Protein AF-A0A6P6GJG2-F1 (afdb_monomer_lite)

Organism: Ziziphus jujuba (NCBI:txid326968)

Structure (mmCIF, N/CA/C/O backbone):
data_AF-A0A6P6GJG2-F1
#
_entry.id   AF-A0A6P6GJG2-F1
#
loop_
_atom_site.group_PDB
_atom_site.id
_atom_site.type_symbol
_atom_site.label_atom_id
_atom_site.label_alt_id
_atom_site.label_comp_id
_atom_site.label_asym_id
_atom_site.label_entity_id
_atom_site.label_seq_id
_atom_site.pdbx_PDB_ins_code
_atom_site.Cartn_x
_atom_site.Cartn_y
_atom_site.Cartn_z
_atom_site.occupancy
_atom_site.B_iso_or_equiv
_atom_site.auth_seq_id
_atom_site.auth_comp_id
_atom_site.auth_asym_id
_atom_site.auth_atom_id
_atom_site.pdbx_PDB_model_num
ATOM 1 N N . MET A 1 1 ? 11.604 17.630 24.156 1.00 31.30 1 MET A N 1
ATOM 2 C CA . MET A 1 1 ? 12.221 17.091 22.921 1.00 31.30 1 MET A CA 1
ATOM 3 C C . MET A 1 1 ? 11.210 16.180 22.239 1.00 31.30 1 MET A C 1
ATOM 5 O O . MET A 1 1 ? 10.894 15.134 22.790 1.00 31.30 1 MET A O 1
ATOM 9 N N . SER A 1 2 ? 10.637 16.596 21.106 1.00 31.67 2 SER A N 1
ATOM 10 C CA . SER A 1 2 ? 9.700 15.754 20.348 1.00 31.67 2 SER A CA 1
ATOM 11 C C . SER A 1 2 ? 10.474 14.582 19.739 1.00 31.67 2 SER A C 1
ATOM 13 O O . SER A 1 2 ? 11.421 14.804 18.981 1.00 31.67 2 SER A O 1
ATOM 15 N N . LYS A 1 3 ? 10.135 13.341 20.114 1.00 38.50 3 LYS A N 1
ATOM 16 C CA . LYS A 1 3 ? 10.676 12.142 19.461 1.00 38.50 3 LYS A CA 1
ATOM 17 C C . LYS A 1 3 ? 10.275 12.224 17.989 1.00 38.50 3 LYS A C 1
ATOM 19 O O . LYS A 1 3 ? 9.100 12.052 17.680 1.00 38.50 3 LYS A O 1
ATOM 24 N N . LYS A 1 4 ? 11.234 12.468 17.088 1.00 41.75 4 LYS A N 1
ATOM 25 C CA . LYS A 1 4 ? 11.041 12.168 15.664 1.00 41.75 4 LYS A CA 1
ATOM 26 C C . LYS A 1 4 ? 10.575 10.715 15.593 1.00 41.75 4 LYS A C 1
ATOM 28 O O . LYS A 1 4 ? 11.305 9.819 16.008 1.00 41.75 4 LYS A O 1
ATOM 33 N N . SER A 1 5 ? 9.344 10.496 15.149 1.00 50.88 5 SER A N 1
ATOM 34 C CA . SER A 1 5 ? 8.828 9.161 14.882 1.00 50.88 5 SER A CA 1
ATOM 35 C C . SER A 1 5 ? 9.603 8.606 13.691 1.00 50.88 5 SER A C 1
ATOM 37 O O . SER A 1 5 ? 9.292 8.916 12.545 1.00 50.88 5 SER A O 1
ATOM 39 N N . THR A 1 6 ? 10.672 7.861 13.959 1.00 61.91 6 THR A N 1
ATOM 40 C CA . THR A 1 6 ? 11.388 7.116 12.924 1.00 61.91 6 THR A CA 1
ATOM 41 C C . THR A 1 6 ? 10.446 6.025 12.427 1.00 61.91 6 THR A C 1
ATOM 43 O O . THR A 1 6 ? 10.107 5.125 13.190 1.00 61.91 6 THR A O 1
ATOM 46 N N . ILE A 1 7 ? 9.974 6.140 11.184 1.00 69.62 7 ILE A N 1
ATOM 47 C CA . ILE A 1 7 ? 9.172 5.095 10.539 1.00 69.62 7 ILE A CA 1
ATOM 48 C C . ILE A 1 7 ? 10.094 3.899 10.309 1.00 69.62 7 ILE A C 1
ATOM 50 O O . ILE A 1 7 ? 11.120 4.032 9.640 1.00 69.62 7 ILE A O 1
ATOM 54 N N . THR A 1 8 ? 9.744 2.740 10.858 1.00 80.50 8 THR A N 1
ATOM 55 C CA . THR A 1 8 ? 10.440 1.490 10.544 1.00 80.50 8 THR A CA 1
ATOM 56 C C . THR A 1 8 ? 9.896 0.977 9.220 1.00 80.50 8 THR A C 1
ATOM 58 O O . THR A 1 8 ? 8.696 0.752 9.104 1.00 80.50 8 THR A O 1
ATOM 61 N N . LEU A 1 9 ? 10.737 0.810 8.202 1.00 84.25 9 LEU A N 1
ATOM 62 C CA . LEU A 1 9 ? 10.279 0.274 6.923 1.00 84.25 9 LEU A CA 1
ATOM 63 C C . LEU A 1 9 ? 10.111 -1.246 7.036 1.00 84.25 9 LEU A C 1
ATOM 65 O O . LEU A 1 9 ? 11.104 -1.963 7.041 1.00 84.25 9 LEU A O 1
ATOM 69 N N . LEU A 1 10 ? 8.866 -1.709 7.156 1.00 89.50 10 LEU A N 1
ATOM 70 C CA . LEU A 1 10 ? 8.518 -3.131 7.127 1.00 89.50 10 LEU A CA 1
ATOM 71 C C . LEU A 1 10 ? 8.202 -3.561 5.694 1.00 89.50 10 LEU A C 1
ATOM 73 O O . LEU A 1 10 ? 7.525 -2.820 4.975 1.00 89.50 10 LEU A O 1
ATOM 77 N N . ASP A 1 11 ? 8.620 -4.758 5.306 1.00 89.06 11 ASP A N 1
ATOM 78 C CA . ASP A 1 11 ? 8.327 -5.319 3.986 1.00 89.06 11 ASP A CA 1
ATOM 79 C C . ASP A 1 11 ? 7.126 -6.277 4.013 1.00 89.06 11 ASP A C 1
ATOM 81 O O . ASP A 1 11 ? 6.654 -6.696 5.077 1.00 89.06 11 ASP A O 1
ATOM 85 N N . GLY A 1 12 ? 6.597 -6.589 2.827 1.00 87.50 12 GLY A N 1
ATOM 86 C CA . GLY A 1 12 ? 5.768 -7.754 2.522 1.00 87.50 12 GLY A CA 1
ATOM 87 C C . GLY A 1 12 ? 4.995 -8.352 3.703 1.00 87.50 12 GLY A C 1
ATOM 88 O O . GLY A 1 12 ? 3.905 -7.895 4.063 1.00 87.50 12 GLY A O 1
ATOM 89 N N . GLN A 1 13 ? 5.523 -9.431 4.292 1.00 91.62 13 GLN A N 1
ATOM 90 C CA . GLN A 1 13 ? 4.826 -10.172 5.348 1.00 91.62 13 GLN A CA 1
ATOM 91 C C . GLN A 1 13 ? 4.788 -9.420 6.685 1.00 91.62 13 GLN A C 1
ATOM 93 O O . GLN A 1 13 ? 3.782 -9.496 7.399 1.00 91.62 13 GLN A O 1
ATOM 98 N N . GLU A 1 14 ? 5.845 -8.695 7.038 1.00 93.88 14 GLU A N 1
ATOM 99 C CA . GLU A 1 14 ? 5.908 -7.919 8.278 1.00 93.88 14 GLU A CA 1
ATOM 100 C C . GLU A 1 14 ? 4.890 -6.782 8.268 1.00 93.88 14 GLU A C 1
ATOM 102 O O . GLU A 1 14 ? 4.147 -6.592 9.235 1.00 93.88 14 GLU A O 1
ATOM 107 N N . LEU A 1 15 ? 4.755 -6.098 7.134 1.00 94.38 15 LEU A N 1
ATOM 108 C CA . LEU A 1 15 ? 3.773 -5.041 6.960 1.00 94.38 15 LEU A CA 1
ATOM 109 C C . LEU A 1 15 ? 2.334 -5.579 7.009 1.00 94.38 15 LEU A C 1
ATOM 111 O O . LEU A 1 15 ? 1.453 -4.951 7.601 1.00 94.38 15 LEU A O 1
ATOM 115 N N . ARG A 1 16 ? 2.080 -6.784 6.477 1.00 96.00 16 ARG A N 1
ATOM 116 C CA . ARG A 1 16 ? 0.777 -7.469 6.624 1.00 96.00 16 ARG A CA 1
ATOM 117 C C . ARG A 1 16 ? 0.470 -7.808 8.079 1.00 96.00 16 ARG A C 1
ATOM 119 O O . ARG A 1 16 ? -0.678 -7.664 8.513 1.00 96.00 16 ARG A O 1
ATOM 126 N N . ARG A 1 17 ? 1.476 -8.248 8.844 1.00 95.62 17 ARG A N 1
ATOM 127 C CA . ARG A 1 17 ? 1.339 -8.478 10.291 1.00 95.62 17 ARG A CA 1
ATOM 128 C C . ARG A 1 17 ? 1.032 -7.171 11.014 1.00 95.62 17 ARG A C 1
ATOM 130 O O . ARG A 1 17 ? 0.099 -7.155 11.812 1.00 95.62 17 ARG A O 1
ATOM 137 N N . LEU A 1 18 ? 1.720 -6.076 10.683 1.00 94.69 18 LEU A N 1
ATOM 138 C CA . LEU A 1 18 ? 1.421 -4.757 11.243 1.00 94.69 18 LEU A CA 1
ATOM 139 C C . LEU A 1 18 ? -0.017 -4.324 10.931 1.00 94.69 18 LEU A C 1
ATOM 141 O O . LEU A 1 18 ? -0.739 -3.928 11.841 1.00 94.69 18 LEU A O 1
ATOM 145 N N . ALA A 1 19 ? -0.474 -4.453 9.683 1.00 94.69 19 ALA A N 1
ATOM 146 C CA . ALA A 1 19 ? -1.847 -4.113 9.302 1.00 94.69 19 ALA A CA 1
ATOM 147 C C . ALA A 1 19 ? -2.886 -4.893 10.132 1.00 94.69 19 ALA A C 1
ATOM 149 O O . ALA A 1 19 ? -3.891 -4.331 10.573 1.00 94.69 19 ALA A O 1
ATOM 150 N N . LYS A 1 20 ? -2.619 -6.180 10.392 1.00 95.38 20 LYS A N 1
ATOM 151 C CA . LYS A 1 20 ? -3.453 -7.032 11.252 1.00 95.38 20 LYS A CA 1
ATOM 152 C C . LYS A 1 20 ? -3.425 -6.577 12.715 1.00 95.38 20 LYS A C 1
ATOM 154 O O . LYS A 1 20 ? -4.481 -6.493 13.335 1.00 95.38 20 LYS A O 1
ATOM 159 N N . LEU A 1 21 ? -2.246 -6.257 13.253 1.00 94.50 21 LEU A N 1
ATOM 160 C CA . LEU A 1 21 ? -2.091 -5.753 14.622 1.00 94.50 21 LEU A CA 1
ATOM 161 C C . LEU A 1 21 ? -2.830 -4.428 14.823 1.00 94.50 21 LEU A C 1
ATOM 163 O O . LEU A 1 21 ? -3.578 -4.295 15.785 1.00 94.50 21 LEU A O 1
ATOM 167 N N . VAL A 1 22 ? -2.689 -3.482 13.890 1.00 92.44 22 VAL A N 1
ATOM 168 C CA . VAL A 1 22 ? -3.414 -2.203 13.925 1.00 92.44 22 VAL A CA 1
ATOM 169 C C . VAL A 1 22 ? -4.924 -2.440 13.917 1.00 92.44 22 VAL A C 1
ATOM 171 O O . VAL A 1 22 ? -5.637 -1.840 14.714 1.00 92.44 22 VAL A O 1
ATOM 174 N N . HIS A 1 23 ? -5.425 -3.348 13.074 1.00 93.19 23 HIS A N 1
ATOM 175 C CA . HIS A 1 23 ? -6.847 -3.696 13.070 1.00 93.19 23 HIS A CA 1
ATOM 176 C C . HIS A 1 23 ? -7.320 -4.251 14.418 1.00 93.19 23 HIS A C 1
ATOM 178 O O . HIS A 1 23 ? -8.346 -3.809 14.931 1.00 93.19 23 HIS A O 1
ATOM 184 N N . TYR A 1 24 ? -6.576 -5.190 15.003 1.00 93.06 24 TYR A N 1
ATOM 185 C CA . TYR A 1 24 ? -6.911 -5.757 16.309 1.00 93.06 24 TYR A CA 1
ATOM 186 C C . TYR A 1 24 ? -6.864 -4.717 17.422 1.00 93.06 24 TYR A C 1
ATOM 188 O O . TYR A 1 24 ? -7.755 -4.709 18.265 1.00 93.06 24 TYR A O 1
ATOM 196 N N . GLN A 1 25 ? -5.908 -3.790 17.379 1.00 90.75 25 GLN A N 1
ATOM 197 C CA . GLN A 1 25 ? -5.863 -2.685 18.326 1.00 90.75 25 GLN A CA 1
ATOM 198 C C . GLN A 1 25 ? -7.117 -1.806 18.232 1.00 90.75 25 GLN A C 1
ATOM 200 O O . GLN A 1 25 ? -7.668 -1.436 19.260 1.00 90.75 25 GLN A O 1
ATOM 205 N N . GLU A 1 26 ? -7.611 -1.498 17.029 1.00 89.12 26 GLU A N 1
ATOM 206 C CA . GLU A 1 26 ? -8.869 -0.750 16.871 1.00 89.12 26 GLU A CA 1
ATOM 207 C C . GLU A 1 26 ? -10.085 -1.538 17.375 1.00 89.12 26 GLU A C 1
ATOM 209 O O . GLU A 1 26 ? -10.972 -0.972 18.010 1.00 89.12 26 GLU A O 1
ATOM 214 N N . VAL A 1 27 ? -10.133 -2.850 17.118 1.00 90.81 27 VAL A N 1
ATOM 215 C CA . VAL A 1 27 ? -11.206 -3.714 17.635 1.00 90.81 27 VAL A CA 1
ATOM 216 C C . VAL A 1 27 ? -11.194 -3.734 19.161 1.00 90.81 27 VAL A C 1
ATOM 218 O O . VAL A 1 27 ? -12.255 -3.663 19.767 1.00 90.81 27 VAL A O 1
ATOM 221 N N . GLU A 1 28 ? -10.023 -3.776 19.792 1.00 90.62 28 GLU A N 1
ATOM 222 C CA . GLU A 1 28 ? -9.903 -3.720 21.250 1.00 90.62 28 GLU A CA 1
ATOM 223 C C . GLU A 1 28 ? -10.225 -2.328 21.810 1.00 90.62 28 GLU A C 1
ATOM 225 O O . GLU A 1 28 ? -10.920 -2.215 22.823 1.00 90.62 28 GLU A O 1
ATOM 230 N N . ASN A 1 29 ? -9.812 -1.260 21.117 1.00 87.44 29 ASN A N 1
ATOM 231 C CA . ASN A 1 29 ? -10.085 0.124 21.511 1.00 87.44 29 ASN A CA 1
ATOM 232 C C . ASN A 1 29 ? -11.582 0.425 21.615 1.00 87.44 29 ASN A C 1
ATOM 234 O O . ASN A 1 29 ? -11.962 1.303 22.386 1.00 87.44 29 ASN A O 1
ATOM 238 N N . ILE A 1 30 ? -12.437 -0.325 20.913 1.00 89.38 30 ILE A N 1
ATOM 239 C CA . ILE A 1 30 ? -13.891 -0.159 20.983 1.00 89.38 30 ILE A CA 1
ATOM 240 C C . ILE A 1 30 ? -14.439 -0.242 22.410 1.00 89.38 30 ILE A C 1
ATOM 242 O O . ILE A 1 30 ? -15.445 0.392 22.706 1.00 89.38 30 ILE A O 1
ATOM 246 N N . LYS A 1 31 ? -13.780 -1.004 23.295 1.00 87.88 31 LYS A N 1
ATOM 247 C CA . LYS A 1 31 ? -14.182 -1.181 24.699 1.00 87.88 31 LYS A CA 1
ATOM 248 C C . LYS A 1 31 ? -14.013 0.102 25.515 1.00 87.88 31 LYS A C 1
ATOM 250 O O . LYS A 1 31 ? -14.660 0.261 26.541 1.00 87.88 31 LYS A O 1
ATOM 255 N N . ASN A 1 32 ? -13.155 1.006 25.045 1.00 88.62 32 ASN A N 1
ATOM 256 C CA . ASN A 1 32 ? -12.792 2.251 25.717 1.00 88.62 32 ASN A CA 1
ATOM 257 C C . ASN A 1 32 ? -13.415 3.487 25.045 1.00 88.62 32 ASN A C 1
ATOM 259 O O . ASN A 1 32 ? -13.158 4.611 25.473 1.00 88.62 32 ASN A O 1
ATOM 263 N N . LEU A 1 33 ? -14.203 3.303 23.981 1.00 88.00 33 LEU A N 1
ATOM 264 C CA . LEU A 1 33 ? -14.845 4.380 23.231 1.00 88.00 33 LEU A CA 1
ATOM 265 C C . LEU A 1 33 ? -16.335 4.453 23.574 1.00 88.00 33 LEU A C 1
ATOM 267 O O . LEU A 1 33 ? -17.014 3.435 23.675 1.00 88.00 33 LEU A O 1
ATOM 271 N N . GLN A 1 34 ? -16.846 5.674 23.713 1.00 91.75 34 GLN A N 1
ATOM 272 C CA . GLN A 1 34 ? -18.274 5.932 23.879 1.00 91.75 34 GLN A CA 1
ATOM 273 C C . GLN A 1 34 ? -18.907 6.172 22.509 1.00 91.75 34 GLN A C 1
ATOM 275 O O . GLN A 1 34 ? -18.445 7.023 21.744 1.00 91.75 34 GLN A O 1
ATOM 280 N N . PHE A 1 35 ? -19.975 5.438 22.207 1.00 91.75 35 PHE A N 1
ATOM 281 C CA . PHE A 1 35 ? -20.740 5.579 20.970 1.00 91.75 35 PHE A CA 1
ATOM 282 C C . PHE A 1 35 ? -22.136 6.103 21.289 1.00 91.75 35 PHE A C 1
ATOM 284 O O . PHE A 1 35 ? -22.721 5.745 22.308 1.00 91.75 35 PHE A O 1
ATOM 291 N N . LYS A 1 36 ? -22.681 6.949 20.409 1.00 94.12 36 LYS A N 1
ATOM 292 C CA . LYS A 1 36 ? -24.044 7.484 20.568 1.00 94.12 36 LYS A CA 1
ATOM 293 C C . LYS A 1 36 ? -25.113 6.421 20.301 1.00 94.12 36 LYS A C 1
ATOM 295 O O . LYS A 1 36 ? -26.239 6.561 20.763 1.00 94.12 36 LYS A O 1
ATOM 300 N N . SER A 1 37 ? -24.759 5.390 19.536 1.00 95.00 37 SER A N 1
ATOM 301 C CA . SER A 1 37 ? -25.632 4.295 19.129 1.00 95.00 37 SER A CA 1
ATOM 302 C C . SER A 1 37 ? -24.818 3.036 18.807 1.00 95.00 37 SER A C 1
ATOM 304 O O . SER A 1 37 ? -23.621 3.111 18.507 1.00 95.00 37 SER A O 1
ATOM 306 N N . GLU A 1 38 ? -25.473 1.873 18.804 1.00 93.56 38 GLU A N 1
ATOM 307 C CA . GLU A 1 38 ? -24.860 0.637 18.297 1.00 93.56 38 GLU A CA 1
ATOM 308 C C . GLU A 1 38 ? -24.571 0.715 16.787 1.00 93.56 38 GLU A C 1
ATOM 310 O O . GLU A 1 38 ? -23.595 0.137 16.314 1.00 93.56 38 GLU A O 1
ATOM 315 N N . GLU A 1 39 ? -25.349 1.487 16.023 1.00 95.12 39 GLU A N 1
ATOM 316 C CA . GLU A 1 39 ? -25.095 1.711 14.594 1.00 95.12 39 GLU A CA 1
ATOM 317 C C . GLU A 1 39 ? -23.749 2.412 14.358 1.00 95.12 39 GLU A C 1
ATOM 319 O O . GLU A 1 39 ? -22.960 1.972 13.515 1.00 95.12 39 GLU A O 1
ATOM 324 N N . ASP A 1 40 ? -23.435 3.445 15.147 1.00 92.62 40 ASP A N 1
ATOM 325 C CA . ASP A 1 40 ? -22.142 4.140 15.095 1.00 92.62 40 ASP A CA 1
ATOM 326 C C . ASP A 1 40 ? -20.982 3.202 15.452 1.00 92.62 40 ASP A C 1
ATOM 328 O O . ASP A 1 40 ? -19.919 3.230 14.820 1.00 92.62 40 ASP A O 1
ATOM 332 N N . ARG A 1 41 ? -21.199 2.322 16.433 1.00 91.94 41 ARG A N 1
ATOM 333 C CA . ARG A 1 41 ? -20.230 1.301 16.839 1.00 91.94 41 ARG A CA 1
ATOM 334 C C . ARG A 1 41 ? -19.982 0.281 15.723 1.00 91.94 41 ARG A C 1
ATOM 336 O O . ARG A 1 41 ? -18.831 -0.039 15.410 1.00 91.94 41 ARG A O 1
ATOM 343 N N . CYS A 1 42 ? -21.040 -0.200 15.070 1.00 92.94 42 CYS A N 1
ATOM 344 C CA . CYS A 1 42 ? -20.937 -1.083 13.908 1.00 92.94 42 CYS A CA 1
ATOM 345 C C . CYS A 1 42 ? -20.219 -0.403 12.736 1.00 92.94 42 CYS A C 1
ATOM 347 O O . CYS A 1 42 ? -19.373 -1.026 12.083 1.00 92.94 42 CYS A O 1
ATOM 349 N N . LYS A 1 43 ? -20.516 0.876 12.479 1.00 92.25 43 LYS A N 1
ATOM 350 C CA . LYS A 1 43 ? -19.855 1.671 11.439 1.00 92.25 43 LYS A CA 1
ATOM 351 C C . LYS A 1 43 ? -18.353 1.783 11.695 1.00 92.25 43 LYS A C 1
ATOM 353 O O . LYS A 1 43 ? -17.572 1.481 10.793 1.00 92.25 43 LYS A O 1
ATOM 358 N N . TYR A 1 44 ? -17.951 2.111 12.921 1.00 90.94 44 TYR A N 1
ATOM 359 C CA . TYR A 1 44 ? -16.546 2.162 13.329 1.00 90.94 44 TYR A CA 1
ATOM 360 C C . TYR A 1 44 ? -15.809 0.844 13.032 1.00 90.94 44 TYR A C 1
ATOM 362 O O . TYR A 1 44 ? -14.763 0.842 12.377 1.00 90.94 44 TYR A O 1
ATOM 370 N N . LEU A 1 45 ? -16.381 -0.300 13.428 1.00 91.38 45 LEU A N 1
ATOM 371 C CA . LEU A 1 45 ? -15.787 -1.618 13.162 1.00 91.38 45 LEU A CA 1
ATOM 372 C C . LEU A 1 45 ? -15.666 -1.916 11.665 1.00 91.38 45 LEU A C 1
ATOM 374 O O . LEU A 1 45 ? -14.636 -2.420 11.205 1.00 91.38 45 LEU A O 1
ATOM 378 N N . LYS A 1 46 ? -16.714 -1.603 10.896 1.00 93.06 46 LYS A N 1
ATOM 379 C CA . LYS A 1 46 ? -16.738 -1.807 9.445 1.00 93.06 46 LYS A CA 1
ATOM 380 C C . LYS A 1 46 ? -15.658 -0.976 8.757 1.00 93.06 46 LYS A C 1
ATOM 382 O O . LYS A 1 46 ? -14.944 -1.502 7.903 1.00 93.06 46 LYS A O 1
ATOM 387 N N . GLU A 1 47 ? -15.514 0.287 9.139 1.00 90.94 47 GLU A N 1
ATOM 388 C CA . GLU A 1 47 ? -14.520 1.194 8.568 1.00 90.94 47 GLU A CA 1
ATOM 389 C C . GLU A 1 47 ? -13.091 0.831 8.992 1.00 90.94 47 GLU A C 1
ATOM 391 O O . GLU A 1 47 ? -12.193 0.832 8.150 1.00 90.94 47 GLU A O 1
ATOM 396 N N . SER A 1 48 ? -12.864 0.431 10.247 1.00 89.75 48 SER A N 1
ATOM 397 C CA . SER A 1 48 ? -11.566 -0.102 10.695 1.00 89.75 48 SER A CA 1
ATOM 398 C C . SER A 1 48 ? -11.156 -1.340 9.884 1.00 89.75 48 SER A C 1
ATOM 400 O O . SER A 1 48 ? -10.040 -1.425 9.362 1.00 89.75 48 SER A O 1
ATOM 402 N N . LYS A 1 49 ? -12.091 -2.279 9.688 1.00 93.06 49 LYS A N 1
ATOM 403 C CA . LYS A 1 49 ? -11.872 -3.470 8.855 1.00 93.06 49 LYS A CA 1
ATOM 404 C C . LYS A 1 49 ? -11.632 -3.117 7.386 1.00 93.06 49 LYS A C 1
ATOM 406 O O . LYS A 1 49 ? -10.862 -3.808 6.718 1.00 93.06 49 LYS A O 1
ATOM 411 N N . ALA A 1 50 ? -12.280 -2.074 6.868 1.00 92.12 50 ALA A N 1
ATOM 412 C CA . ALA A 1 50 ? -12.054 -1.602 5.506 1.00 92.12 50 ALA A CA 1
ATOM 413 C C . ALA A 1 50 ? -10.616 -1.096 5.323 1.00 92.12 50 ALA A C 1
ATOM 415 O O . ALA A 1 50 ? -9.973 -1.488 4.355 1.00 92.12 50 ALA A O 1
ATOM 416 N N . GLY A 1 51 ? -10.081 -0.329 6.281 1.00 91.50 51 GLY A N 1
ATOM 417 C CA . GLY A 1 51 ? -8.680 0.106 6.273 1.00 91.50 51 GLY A CA 1
ATOM 418 C C . GLY A 1 51 ? -7.701 -1.061 6.191 1.00 91.50 51 GLY A C 1
ATOM 419 O O . GLY A 1 51 ? -6.848 -1.096 5.307 1.00 91.50 51 GLY A O 1
ATOM 420 N N . TYR A 1 52 ? -7.890 -2.071 7.046 1.00 94.44 52 TYR A N 1
ATOM 421 C CA . TYR A 1 52 ? -7.100 -3.305 7.015 1.00 94.44 52 TYR A CA 1
ATOM 422 C C . TYR A 1 52 ? -7.129 -3.994 5.645 1.00 94.44 52 TYR A C 1
ATOM 424 O O . TYR A 1 52 ? -6.081 -4.312 5.084 1.00 94.44 52 TYR A O 1
ATOM 432 N N . LYS A 1 53 ? -8.327 -4.191 5.082 1.00 95.88 53 LYS A N 1
ATOM 433 C CA . LYS A 1 53 ? -8.490 -4.809 3.760 1.00 95.88 53 LYS A CA 1
ATOM 434 C C . LYS A 1 53 ? -7.814 -3.999 2.657 1.00 95.88 53 LYS A C 1
ATOM 436 O O . LYS A 1 53 ? -7.178 -4.595 1.796 1.00 95.88 53 LYS A O 1
ATOM 441 N N . SER A 1 54 ? -7.921 -2.671 2.690 1.00 94.81 54 SER A N 1
ATOM 442 C CA . SER A 1 54 ? -7.260 -1.798 1.717 1.00 94.81 54 SER A CA 1
ATOM 443 C C . SER A 1 54 ? -5.739 -1.909 1.794 1.00 94.81 54 SER A C 1
ATOM 445 O O . SER A 1 54 ? -5.092 -2.000 0.756 1.00 94.81 54 SER A O 1
ATOM 447 N N . SER A 1 55 ? -5.159 -1.972 3.000 1.00 94.88 55 SER A N 1
ATOM 448 C CA . SER A 1 55 ? -3.718 -2.208 3.159 1.00 94.88 55 SER A CA 1
ATOM 449 C C . SER A 1 55 ? -3.290 -3.543 2.552 1.00 94.88 55 SER A C 1
ATOM 451 O O . SER A 1 55 ? -2.297 -3.585 1.834 1.00 94.88 55 SER A O 1
ATOM 453 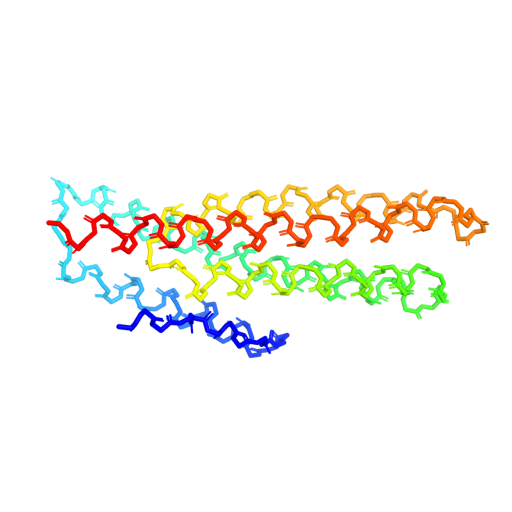N N . LEU A 1 56 ? -4.044 -4.623 2.786 1.00 96.31 56 LEU A N 1
ATOM 454 C CA . LEU A 1 56 ? -3.735 -5.921 2.178 1.00 96.31 56 LEU A CA 1
ATOM 455 C C . LEU A 1 56 ? -3.853 -5.889 0.656 1.00 96.31 56 LEU A C 1
ATOM 457 O O . LEU A 1 56 ? -2.939 -6.340 -0.022 1.00 96.31 56 LEU A O 1
ATOM 461 N N . ALA A 1 57 ? -4.931 -5.309 0.128 1.00 95.50 57 ALA A N 1
ATOM 462 C CA . ALA A 1 57 ? -5.158 -5.223 -1.309 1.00 95.50 57 ALA A CA 1
ATOM 463 C C . ALA A 1 57 ? -4.053 -4.430 -2.021 1.00 95.50 57 ALA A C 1
ATOM 465 O O . ALA A 1 57 ? -3.624 -4.815 -3.103 1.00 95.50 57 ALA A O 1
ATOM 466 N N . LEU A 1 58 ? -3.555 -3.349 -1.411 1.00 95.06 58 LEU A N 1
ATOM 467 C CA . LEU A 1 58 ? -2.393 -2.619 -1.920 1.00 95.06 58 LEU A CA 1
ATOM 468 C C . LEU A 1 58 ? -1.161 -3.526 -2.008 1.00 95.06 58 LEU A C 1
ATOM 470 O O . LEU A 1 58 ? -0.516 -3.577 -3.050 1.00 95.06 58 LEU A O 1
ATOM 474 N N . LEU A 1 59 ? -0.865 -4.283 -0.951 1.00 95.56 59 LEU A N 1
ATOM 475 C CA . LEU A 1 59 ? 0.286 -5.187 -0.937 1.00 95.56 59 LEU A CA 1
ATOM 476 C C . LEU A 1 59 ? 0.135 -6.355 -1.917 1.00 95.56 59 LEU A C 1
ATOM 478 O O . LEU A 1 59 ? 1.102 -6.737 -2.567 1.00 95.56 59 LEU A O 1
ATOM 482 N N . ASP A 1 60 ? -1.073 -6.901 -2.056 1.00 95.62 60 ASP A N 1
ATOM 483 C CA . ASP A 1 60 ? -1.379 -7.960 -3.023 1.00 95.62 60 ASP A CA 1
ATOM 484 C C . ASP A 1 60 ? -1.217 -7.466 -4.461 1.00 95.62 60 ASP A C 1
ATOM 486 O O . ASP A 1 60 ? -0.584 -8.134 -5.275 1.00 95.62 60 ASP A O 1
ATOM 490 N N . ASN A 1 61 ? -1.731 -6.273 -4.770 1.00 94.50 61 ASN A N 1
ATOM 491 C CA . ASN A 1 61 ? -1.577 -5.664 -6.090 1.00 94.50 61 ASN A CA 1
ATOM 492 C C . ASN A 1 61 ? -0.107 -5.367 -6.408 1.00 94.50 61 ASN A C 1
ATOM 494 O O . ASN A 1 61 ? 0.331 -5.571 -7.537 1.00 94.50 61 ASN A O 1
ATOM 498 N N . GLY A 1 62 ? 0.649 -4.908 -5.412 1.00 93.12 62 GLY A N 1
ATOM 499 C CA . GLY A 1 62 ? 2.074 -4.636 -5.535 1.00 93.12 62 GLY A CA 1
ATOM 500 C C . GLY A 1 62 ? 2.917 -5.884 -5.820 1.00 93.12 62 GLY A C 1
ATOM 501 O O . GLY A 1 62 ? 3.74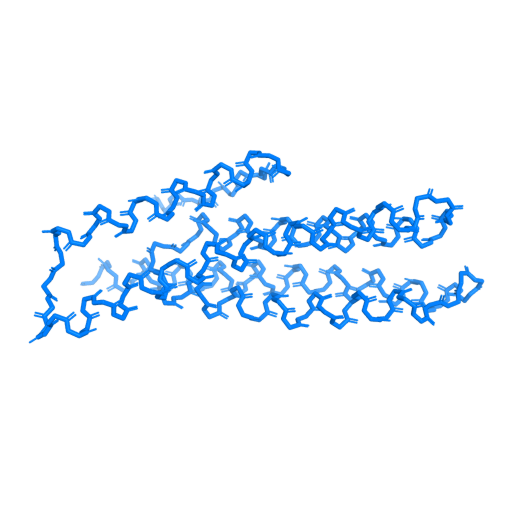5 -5.883 -6.730 1.00 93.12 62 GLY A O 1
ATOM 502 N N . GLU A 1 63 ? 2.658 -6.988 -5.117 1.00 94.69 63 GLU A N 1
ATOM 503 C CA . GLU A 1 63 ? 3.307 -8.266 -5.441 1.00 94.69 63 GLU A CA 1
ATOM 504 C C . GLU A 1 63 ? 2.853 -8.809 -6.795 1.00 94.69 63 GLU A C 1
ATOM 506 O O . GLU A 1 63 ? 3.662 -9.328 -7.567 1.00 94.69 63 GLU A O 1
ATOM 511 N N . LYS A 1 64 ? 1.570 -8.640 -7.130 1.00 95.81 64 LYS A N 1
ATOM 512 C CA . LYS A 1 64 ? 1.039 -9.059 -8.424 1.00 95.81 64 LYS A CA 1
ATOM 513 C C . LYS A 1 64 ? 1.771 -8.382 -9.583 1.00 95.81 64 LYS A C 1
ATOM 515 O O . LYS A 1 64 ? 2.194 -9.087 -10.492 1.00 95.81 64 LYS A O 1
ATOM 520 N N . ILE A 1 65 ? 1.987 -7.063 -9.548 1.00 95.19 65 ILE A N 1
ATOM 521 C CA . ILE A 1 65 ? 2.707 -6.385 -10.641 1.00 95.19 65 ILE A CA 1
ATOM 522 C C . ILE A 1 65 ? 4.167 -6.839 -10.751 1.00 95.19 65 ILE A C 1
ATOM 524 O O . ILE A 1 65 ? 4.677 -6.962 -11.861 1.00 95.19 65 ILE A O 1
ATOM 528 N N . LYS A 1 66 ? 4.837 -7.154 -9.636 1.00 94.62 66 LYS A N 1
ATOM 529 C CA . LYS A 1 66 ? 6.193 -7.722 -9.681 1.00 94.62 66 LYS A CA 1
ATOM 530 C C . LYS A 1 66 ? 6.213 -9.071 -10.389 1.00 94.62 66 LYS A C 1
ATOM 532 O O . LYS A 1 66 ? 7.108 -9.328 -11.187 1.00 94.62 66 LYS A O 1
ATOM 537 N N . ILE A 1 67 ? 5.227 -9.922 -10.108 1.00 95.94 67 ILE A N 1
ATOM 538 C CA . ILE A 1 67 ? 5.096 -11.235 -10.745 1.00 95.94 67 ILE A CA 1
ATOM 539 C C . ILE A 1 67 ? 4.758 -11.084 -12.232 1.00 95.94 67 ILE A C 1
ATOM 541 O O . ILE A 1 67 ? 5.390 -11.744 -13.058 1.00 95.94 67 ILE A O 1
ATOM 545 N N . ASP A 1 68 ? 3.800 -10.217 -12.566 1.00 96.00 68 ASP A N 1
ATOM 546 C CA . ASP A 1 68 ? 3.297 -10.026 -13.930 1.00 96.00 68 ASP A CA 1
ATOM 547 C C . ASP A 1 68 ? 4.403 -9.511 -14.878 1.00 96.00 68 ASP A C 1
ATOM 549 O O . ASP A 1 68 ? 4.471 -9.945 -16.027 1.00 96.00 68 ASP A O 1
ATOM 553 N N . TYR A 1 69 ? 5.314 -8.654 -14.395 1.00 95.75 69 TYR A N 1
ATOM 554 C CA . TYR A 1 69 ? 6.392 -8.065 -15.207 1.00 95.75 69 TYR A CA 1
ATOM 555 C C . TYR A 1 69 ? 7.778 -8.672 -14.974 1.00 95.75 69 TYR A C 1
ATOM 557 O O . TYR A 1 69 ? 8.756 -8.161 -15.509 1.00 95.75 69 TYR A O 1
ATOM 565 N N . LYS A 1 70 ? 7.903 -9.779 -14.231 1.00 95.12 70 LYS A N 1
ATOM 566 C CA . LYS A 1 70 ? 9.210 -10.348 -13.837 1.00 95.12 70 LYS A CA 1
ATOM 567 C C . LYS A 1 70 ? 10.172 -10.656 -14.998 1.00 95.12 70 LYS A C 1
ATOM 569 O O . LYS A 1 70 ? 11.378 -10.674 -14.786 1.00 95.12 70 LYS A O 1
ATOM 574 N N . ASN A 1 71 ? 9.639 -10.929 -16.193 1.00 95.50 71 ASN A N 1
ATOM 575 C CA . ASN A 1 71 ? 10.407 -11.304 -17.388 1.00 95.50 71 ASN A CA 1
ATOM 576 C C . ASN A 1 71 ? 10.665 -10.119 -18.344 1.00 95.50 71 ASN A C 1
ATOM 578 O O . ASN A 1 71 ? 11.323 -10.302 -19.363 1.00 95.50 71 ASN A O 1
ATOM 582 N N . ASP A 1 72 ? 10.126 -8.933 -18.052 1.00 94.19 72 ASP A N 1
ATOM 583 C CA . ASP A 1 72 ? 10.329 -7.696 -18.815 1.00 94.19 72 ASP A CA 1
ATOM 584 C C . ASP A 1 72 ? 11.250 -6.797 -17.985 1.00 94.19 72 ASP A C 1
ATOM 586 O O . ASP A 1 72 ? 10.813 -6.227 -16.992 1.00 94.19 72 ASP A O 1
ATOM 590 N N . GLU A 1 73 ? 12.539 -6.723 -18.323 1.00 92.50 73 GLU A N 1
ATOM 591 C CA . GLU A 1 73 ? 13.554 -6.074 -17.477 1.00 92.50 73 GLU A CA 1
ATOM 592 C C . GLU A 1 73 ? 13.198 -4.614 -17.145 1.00 92.50 73 GLU A C 1
ATOM 594 O O . GLU A 1 73 ? 13.213 -4.209 -15.975 1.00 92.50 73 GLU A O 1
ATOM 599 N N . THR A 1 74 ? 12.786 -3.846 -18.157 1.00 92.81 74 THR A N 1
ATOM 600 C CA . THR A 1 74 ? 12.391 -2.444 -17.998 1.00 92.81 74 THR A CA 1
ATOM 601 C C . THR A 1 74 ? 11.152 -2.323 -17.116 1.00 92.81 74 THR A C 1
ATOM 603 O O . THR A 1 74 ? 11.172 -1.602 -16.112 1.00 92.81 74 THR A O 1
ATOM 606 N N . ARG A 1 75 ? 10.066 -3.037 -17.442 1.00 93.62 75 ARG A N 1
ATOM 607 C CA . ARG A 1 75 ? 8.824 -2.942 -16.657 1.00 93.62 75 ARG A CA 1
ATOM 608 C C . ARG A 1 75 ? 8.968 -3.547 -15.266 1.00 93.62 75 ARG A C 1
ATOM 610 O O . ARG A 1 75 ? 8.340 -3.051 -14.336 1.00 93.62 75 ARG A O 1
ATOM 617 N N . SER A 1 76 ? 9.824 -4.549 -15.090 1.00 95.06 76 SER A N 1
ATOM 618 C CA . SER A 1 76 ? 10.160 -5.137 -13.793 1.00 95.06 76 SER A CA 1
ATOM 619 C C . SER A 1 76 ? 10.782 -4.090 -12.874 1.00 95.06 76 SER A C 1
ATOM 621 O O . SER A 1 76 ? 10.318 -3.916 -11.747 1.00 95.06 76 SER A O 1
ATOM 623 N N . SER A 1 77 ? 11.769 -3.326 -13.352 1.00 94.25 77 SER A N 1
ATOM 624 C CA . SER A 1 77 ? 12.390 -2.241 -12.576 1.00 94.25 77 SER A CA 1
ATOM 625 C C . SER A 1 77 ? 11.369 -1.180 -12.134 1.00 94.25 77 SER A C 1
ATOM 627 O O . SER A 1 77 ? 11.332 -0.757 -10.969 1.00 94.25 77 SER A O 1
ATOM 629 N N . VAL A 1 78 ? 10.462 -0.800 -13.040 1.00 94.38 78 VAL A N 1
ATOM 630 C CA . VAL A 1 78 ? 9.380 0.147 -12.735 1.00 94.38 78 VAL A CA 1
ATOM 631 C C . VAL A 1 78 ? 8.380 -0.445 -11.737 1.00 94.38 78 VAL A C 1
ATOM 633 O O . VAL A 1 78 ? 8.014 0.229 -10.773 1.00 94.38 78 VAL A O 1
ATOM 636 N N . ALA A 1 79 ? 7.985 -1.711 -11.903 1.00 96.06 79 ALA A N 1
ATOM 637 C CA . ALA A 1 79 ? 7.086 -2.419 -10.992 1.00 96.06 79 ALA A CA 1
ATOM 638 C C . ALA A 1 79 ? 7.651 -2.479 -9.566 1.00 96.06 79 ALA A C 1
ATOM 640 O O . ALA A 1 79 ? 6.931 -2.191 -8.610 1.00 96.06 79 ALA A O 1
ATOM 641 N N . HIS A 1 80 ? 8.946 -2.778 -9.417 1.00 94.75 80 HIS A N 1
ATOM 642 C CA . HIS A 1 80 ? 9.627 -2.766 -8.119 1.00 94.75 80 HIS A CA 1
ATOM 643 C C . HIS A 1 80 ? 9.617 -1.374 -7.481 1.00 94.75 80 HIS A C 1
ATOM 645 O O . HIS A 1 80 ? 9.354 -1.247 -6.286 1.00 94.75 80 HIS A O 1
ATOM 651 N N . THR A 1 81 ? 9.850 -0.323 -8.271 1.00 94.12 81 THR A N 1
ATOM 652 C CA . THR A 1 81 ? 9.819 1.061 -7.774 1.00 94.12 81 THR A CA 1
ATOM 653 C C . THR A 1 81 ? 8.419 1.458 -7.306 1.00 94.12 81 THR A C 1
ATOM 655 O O . THR A 1 81 ? 8.267 2.001 -6.211 1.00 94.12 81 THR A O 1
ATOM 658 N N . ILE A 1 82 ? 7.386 1.150 -8.099 1.00 94.31 82 ILE A N 1
ATOM 659 C CA . ILE A 1 82 ? 5.987 1.398 -7.730 1.00 94.31 82 ILE A CA 1
ATOM 660 C C . ILE A 1 82 ? 5.640 0.633 -6.452 1.00 94.31 82 ILE A C 1
ATOM 662 O O . ILE A 1 82 ? 5.085 1.222 -5.524 1.00 94.31 82 ILE A O 1
ATOM 666 N N . PHE A 1 83 ? 6.007 -0.647 -6.356 1.00 94.75 83 PHE A N 1
ATOM 667 C CA . PHE A 1 83 ? 5.708 -1.432 -5.164 1.00 94.75 83 PHE A CA 1
ATOM 668 C C . PHE A 1 83 ? 6.421 -0.899 -3.918 1.00 94.75 83 PHE A C 1
ATOM 670 O O . PHE A 1 83 ? 5.777 -0.716 -2.889 1.00 94.75 83 PHE A O 1
ATOM 677 N N . SER A 1 84 ? 7.702 -0.538 -4.016 1.00 92.62 84 SER A N 1
ATOM 678 C CA . SER A 1 84 ? 8.432 0.093 -2.909 1.00 92.62 84 SER A CA 1
ATOM 679 C C . SER A 1 84 ? 7.749 1.386 -2.437 1.00 92.62 84 SER A C 1
ATOM 681 O O . SER A 1 84 ? 7.670 1.647 -1.234 1.00 92.62 84 SER A O 1
ATOM 683 N N . ALA A 1 85 ? 7.239 2.211 -3.357 1.00 90.94 85 ALA A N 1
ATOM 684 C CA . ALA A 1 85 ? 6.478 3.409 -3.000 1.00 90.94 85 ALA A CA 1
ATOM 685 C C . ALA A 1 85 ? 5.165 3.049 -2.272 1.00 90.94 85 ALA A C 1
ATOM 687 O O . ALA A 1 85 ? 4.792 3.689 -1.282 1.00 90.94 85 ALA A O 1
ATOM 688 N N . MET A 1 86 ? 4.475 1.991 -2.709 1.00 92.25 86 MET A N 1
ATOM 689 C CA . MET A 1 86 ? 3.282 1.467 -2.033 1.00 92.25 86 MET A CA 1
ATOM 690 C C . MET A 1 86 ? 3.602 0.973 -0.616 1.00 92.25 86 MET A C 1
ATOM 692 O O . MET A 1 86 ? 2.920 1.361 0.331 1.00 92.25 86 MET A O 1
ATOM 696 N N . GLU A 1 87 ? 4.662 0.186 -0.428 1.00 92.12 87 GLU A N 1
ATOM 697 C CA . GLU A 1 87 ? 5.061 -0.317 0.893 1.00 92.12 87 GLU A CA 1
ATOM 698 C C . GLU A 1 87 ? 5.396 0.821 1.856 1.00 92.12 87 GLU A C 1
ATOM 700 O O . GLU A 1 87 ? 4.899 0.850 2.985 1.00 92.12 87 GLU A O 1
ATOM 705 N N . LYS A 1 88 ? 6.179 1.811 1.417 1.00 90.50 88 LYS A N 1
ATOM 706 C CA . LYS A 1 88 ? 6.520 2.975 2.247 1.00 90.50 88 LYS A CA 1
ATOM 707 C C . LYS A 1 88 ? 5.295 3.796 2.630 1.00 90.50 88 LYS A C 1
ATOM 709 O O . LYS A 1 88 ? 5.165 4.215 3.784 1.00 90.50 88 LYS A O 1
ATOM 714 N N . THR A 1 89 ? 4.379 4.021 1.691 1.00 88.81 89 THR A N 1
ATOM 715 C CA . THR A 1 89 ? 3.158 4.787 1.973 1.00 88.81 89 THR A CA 1
ATOM 716 C C . THR A 1 89 ? 2.217 4.034 2.910 1.00 88.81 89 THR A C 1
ATOM 718 O O . THR A 1 89 ? 1.688 4.642 3.842 1.00 88.81 89 THR A O 1
ATOM 721 N N . VAL A 1 90 ? 2.074 2.713 2.766 1.00 92.38 90 VAL A N 1
ATOM 722 C CA . VAL A 1 90 ? 1.304 1.883 3.707 1.00 92.38 90 VAL A CA 1
ATOM 723 C C . VAL A 1 90 ? 1.960 1.855 5.093 1.00 92.38 90 VAL A C 1
ATOM 725 O O . VAL A 1 90 ? 1.257 2.068 6.082 1.00 92.38 90 VAL A O 1
ATOM 728 N N . ASN A 1 91 ? 3.285 1.685 5.189 1.00 91.69 91 ASN A N 1
ATOM 729 C CA . ASN A 1 91 ? 4.026 1.790 6.456 1.00 91.69 91 ASN A CA 1
ATOM 730 C C . ASN A 1 91 ? 3.735 3.113 7.163 1.00 91.69 91 ASN A C 1
ATOM 732 O O . ASN A 1 91 ? 3.347 3.137 8.330 1.00 91.69 91 ASN A O 1
ATOM 736 N N . THR A 1 92 ? 3.864 4.209 6.422 1.00 88.50 92 THR A N 1
ATOM 737 C CA . THR A 1 92 ? 3.613 5.559 6.923 1.00 88.50 92 THR A CA 1
ATOM 738 C C . THR A 1 92 ? 2.177 5.700 7.433 1.00 88.50 92 THR A C 1
ATOM 740 O O . THR A 1 92 ? 1.951 6.206 8.531 1.00 88.50 92 THR A O 1
ATOM 743 N N . CYS A 1 93 ? 1.191 5.199 6.682 1.00 88.69 93 CYS A N 1
ATOM 744 C CA . CYS A 1 93 ? -0.209 5.232 7.103 1.00 88.69 93 CYS A CA 1
ATOM 745 C C . CYS A 1 93 ? -0.428 4.472 8.417 1.00 88.69 93 CYS A C 1
ATOM 747 O O . CYS A 1 93 ? -1.093 4.979 9.318 1.00 88.69 93 CYS A O 1
ATOM 749 N N . LEU A 1 94 ? 0.121 3.263 8.535 1.00 90.00 94 LEU A N 1
ATOM 750 C CA . LEU A 1 94 ? -0.100 2.400 9.694 1.00 90.00 94 LEU A CA 1
ATOM 751 C C . LEU A 1 94 ? 0.646 2.876 10.947 1.00 90.00 94 LEU A C 1
ATOM 753 O O . LEU A 1 94 ? 0.132 2.696 12.048 1.00 90.00 94 LEU A O 1
ATOM 757 N N . GLN A 1 95 ? 1.821 3.494 10.796 1.00 88.31 95 GLN A N 1
ATOM 758 C CA . GLN A 1 95 ? 2.676 3.876 11.928 1.00 88.31 95 GLN A CA 1
ATOM 759 C C . GLN A 1 95 ? 2.460 5.316 12.409 1.00 88.31 95 GLN A C 1
ATOM 761 O O . GLN A 1 95 ? 2.599 5.583 13.602 1.00 88.31 95 GLN A O 1
ATOM 766 N N . CYS A 1 96 ? 2.102 6.253 11.524 1.00 82.94 96 CYS A N 1
ATOM 767 C CA . CYS A 1 96 ? 1.958 7.664 11.904 1.00 82.94 96 CYS A CA 1
ATOM 768 C C . CYS A 1 96 ? 0.569 8.013 12.454 1.00 82.94 96 CYS A C 1
ATOM 770 O O . CYS A 1 96 ? 0.421 8.993 13.180 1.00 82.94 96 CYS A O 1
ATOM 772 N N . PHE A 1 97 ? -0.465 7.234 12.129 1.00 80.31 97 PHE A N 1
ATOM 773 C CA . PHE A 1 97 ? -1.844 7.606 12.436 1.00 80.31 97 PHE A CA 1
ATOM 774 C C . PHE A 1 97 ? -2.507 6.630 13.393 1.00 80.31 97 PHE A C 1
ATOM 776 O O . PHE A 1 97 ? -2.880 5.514 13.036 1.00 80.31 97 PHE A O 1
ATOM 783 N N . ARG A 1 98 ? -2.755 7.104 14.614 1.00 74.75 98 ARG A N 1
ATOM 784 C CA . ARG A 1 98 ? -3.551 6.369 15.607 1.00 74.75 98 ARG A CA 1
ATOM 785 C C . ARG A 1 98 ? -5.041 6.352 15.272 1.00 74.75 98 ARG A C 1
ATOM 787 O O . ARG A 1 98 ? -5.722 5.401 15.616 1.00 74.75 98 ARG A O 1
ATOM 794 N N . ASN A 1 99 ? -5.543 7.380 14.590 1.00 78.25 99 ASN A N 1
ATOM 795 C CA . ASN A 1 99 ? -6.953 7.503 14.233 1.00 78.25 99 ASN A CA 1
ATOM 796 C C . ASN A 1 99 ? -7.265 6.745 12.925 1.00 78.25 99 ASN A C 1
ATOM 798 O O . ASN A 1 99 ? -6.692 7.047 11.873 1.00 78.25 99 ASN A O 1
ATOM 802 N N . TYR A 1 100 ? -8.209 5.799 12.982 1.00 83.81 100 TYR A N 1
ATOM 803 C CA . TYR A 1 100 ? -8.619 4.995 11.826 1.00 83.81 100 TYR A CA 1
ATOM 804 C C . TYR A 1 100 ? -9.206 5.819 10.667 1.00 83.81 100 TYR A C 1
ATOM 806 O O . TYR A 1 100 ? -8.967 5.483 9.510 1.00 83.81 100 TYR A O 1
ATOM 814 N N . THR A 1 101 ? -9.919 6.916 10.935 1.00 84.31 101 THR A N 1
ATOM 815 C CA . THR A 1 101 ? -10.495 7.793 9.907 1.00 84.31 101 THR A CA 1
ATOM 816 C C . THR A 1 101 ? -9.396 8.446 9.071 1.00 84.31 101 THR A C 1
ATOM 818 O O . THR A 1 101 ? -9.465 8.447 7.840 1.00 84.31 101 THR A O 1
ATOM 821 N N . MET A 1 102 ? -8.338 8.946 9.720 1.00 83.88 102 MET A N 1
ATOM 822 C CA . MET A 1 102 ? -7.190 9.525 9.012 1.00 83.88 102 MET A CA 1
ATOM 823 C C . MET A 1 102 ? -6.429 8.464 8.216 1.00 83.88 102 MET A C 1
ATOM 825 O O . MET A 1 102 ? -6.099 8.703 7.052 1.00 83.88 102 MET A O 1
ATOM 829 N N . ARG A 1 103 ? -6.218 7.274 8.801 1.00 88.62 103 ARG A N 1
ATOM 830 C CA . ARG A 1 103 ? -5.625 6.139 8.077 1.00 88.62 103 ARG A CA 1
ATOM 831 C C . ARG A 1 103 ? -6.427 5.777 6.837 1.00 88.62 103 ARG A C 1
ATOM 833 O O . ARG A 1 103 ? -5.847 5.644 5.767 1.00 88.62 103 ARG A O 1
ATOM 840 N N . ASN A 1 104 ? -7.745 5.658 6.957 1.00 89.19 104 ASN A N 1
ATOM 841 C CA . ASN A 1 104 ? -8.620 5.293 5.847 1.00 89.19 104 ASN A CA 1
ATOM 842 C C . ASN A 1 104 ? -8.606 6.339 4.733 1.00 89.19 104 ASN A C 1
ATOM 844 O O . ASN A 1 104 ? -8.521 5.979 3.561 1.00 89.19 104 ASN A O 1
ATOM 848 N N . SER A 1 105 ? -8.649 7.624 5.092 1.00 87.94 105 SER A N 1
ATOM 849 C CA . SER A 1 105 ? -8.553 8.722 4.125 1.00 87.94 105 SER A CA 1
ATOM 850 C C . SER A 1 105 ? -7.252 8.650 3.324 1.00 87.94 105 SER A C 1
ATOM 852 O O . S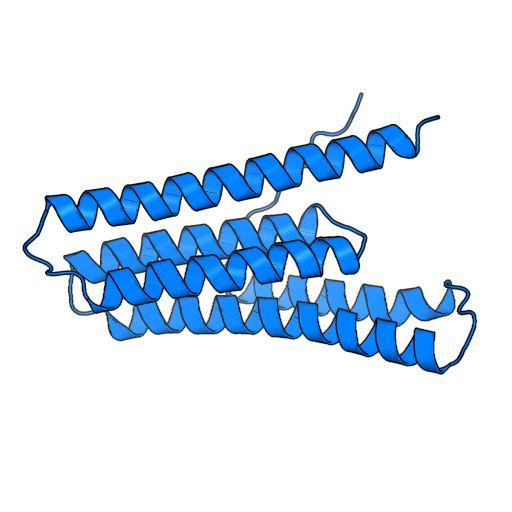ER A 1 105 ? -7.263 8.763 2.098 1.00 87.94 105 SER A O 1
ATOM 854 N N . LEU A 1 106 ? -6.131 8.376 3.997 1.00 86.69 106 LEU A N 1
ATOM 855 C CA . LEU A 1 106 ? -4.847 8.233 3.322 1.00 86.69 106 LEU A CA 1
ATOM 856 C C . LEU A 1 106 ? -4.748 6.963 2.487 1.00 86.69 106 LEU A C 1
ATOM 858 O O . LEU A 1 106 ? -4.362 7.046 1.327 1.00 86.69 106 LEU A O 1
ATOM 862 N N . LEU A 1 107 ? -5.160 5.813 3.018 1.00 91.06 107 LEU A N 1
ATOM 863 C CA . LEU A 1 107 ? -5.179 4.553 2.272 1.00 91.06 107 LEU A CA 1
ATOM 864 C C . LEU A 1 107 ? -6.062 4.633 1.021 1.00 91.06 107 LEU A C 1
ATOM 866 O O . LEU A 1 107 ? -5.734 4.015 0.009 1.00 91.06 107 LEU A O 1
ATOM 870 N N . LYS A 1 108 ? -7.153 5.409 1.055 1.00 91.19 108 LYS A N 1
ATOM 871 C CA . LYS A 1 108 ? -7.981 5.673 -0.127 1.00 91.19 108 LYS A CA 1
ATOM 872 C C . LYS A 1 108 ? -7.190 6.413 -1.205 1.00 91.19 108 LYS A C 1
ATOM 874 O O . LYS A 1 108 ? -7.145 5.930 -2.332 1.00 91.19 108 LYS A O 1
ATOM 879 N N . LYS A 1 109 ? -6.512 7.510 -0.844 1.00 89.19 109 LYS A N 1
ATOM 880 C CA . LYS A 1 109 ? -5.627 8.236 -1.771 1.00 89.19 109 LYS A CA 1
ATOM 881 C C . LYS A 1 109 ? -4.561 7.302 -2.335 1.00 89.19 109 LYS A C 1
ATOM 883 O O . LYS A 1 109 ? -4.384 7.246 -3.544 1.00 89.19 109 LYS A O 1
ATOM 888 N N . VAL A 1 110 ? -3.923 6.501 -1.476 1.00 89.56 110 VAL A N 1
ATOM 889 C CA . VAL A 1 110 ? -2.913 5.526 -1.912 1.00 89.56 110 VAL A CA 1
ATOM 890 C C . VAL A 1 110 ? -3.478 4.550 -2.927 1.00 89.56 110 VAL A C 1
ATOM 892 O O . VAL A 1 110 ? -2.868 4.315 -3.961 1.00 89.56 110 VAL A O 1
ATOM 895 N N . THR A 1 111 ? -4.676 4.035 -2.675 1.00 92.00 111 THR A N 1
ATOM 896 C CA . THR A 1 111 ? -5.355 3.110 -3.585 1.00 92.00 111 THR A CA 1
ATOM 897 C C . THR A 1 111 ? -5.624 3.728 -4.953 1.00 92.00 111 THR A C 1
ATOM 899 O O . THR A 1 111 ? -5.422 3.059 -5.962 1.00 92.00 111 THR A O 1
ATOM 902 N N . GLU A 1 112 ? -6.083 4.976 -5.000 1.00 91.75 112 GLU A N 1
ATOM 903 C CA . GLU A 1 112 ? -6.355 5.691 -6.252 1.00 91.75 112 GLU A CA 1
ATOM 904 C C . GLU A 1 112 ? -5.058 5.911 -7.043 1.00 91.75 112 GLU A C 1
ATOM 906 O O . GLU A 1 112 ? -4.953 5.463 -8.182 1.00 91.75 112 GLU A O 1
ATOM 911 N N . TYR A 1 113 ? -4.019 6.454 -6.407 1.00 89.31 113 TYR A N 1
ATOM 912 C CA . TYR A 1 113 ? -2.739 6.697 -7.076 1.00 89.31 113 TYR A CA 1
ATOM 913 C C . TYR A 1 113 ? -2.026 5.416 -7.515 1.00 89.31 113 TYR A C 1
ATOM 915 O O . TYR A 1 113 ? -1.459 5.364 -8.605 1.00 89.31 113 TYR A O 1
ATOM 923 N N . SER A 1 114 ? -2.056 4.357 -6.702 1.00 91.38 114 SER A N 1
ATOM 924 C CA . SER A 1 114 ? -1.466 3.075 -7.094 1.00 91.38 114 SER A CA 1
ATOM 925 C C . SER A 1 114 ? -2.158 2.488 -8.320 1.00 91.38 114 SER A C 1
ATOM 927 O O . SER A 1 114 ? -1.477 1.944 -9.183 1.00 91.38 114 SER A O 1
ATOM 929 N N . LYS A 1 115 ? -3.486 2.623 -8.445 1.00 94.00 115 LYS A N 1
ATOM 930 C CA . LYS A 1 115 ? -4.201 2.187 -9.654 1.00 94.00 115 LYS A CA 1
ATOM 931 C C . LYS A 1 115 ? -3.724 2.944 -10.887 1.00 94.00 115 LYS A C 1
ATOM 933 O O . LYS A 1 115 ? -3.466 2.305 -11.903 1.00 94.00 115 LYS A O 1
ATOM 938 N N . ASP A 1 116 ? -3.545 4.257 -10.781 1.00 94.25 116 ASP A N 1
ATOM 939 C CA . ASP A 1 116 ? -3.061 5.079 -11.891 1.00 94.25 116 ASP A CA 1
ATOM 940 C C . ASP A 1 116 ? -1.638 4.687 -12.313 1.00 94.25 116 ASP A C 1
ATOM 942 O O . ASP A 1 116 ? -1.368 4.519 -13.502 1.00 94.25 116 ASP A O 1
ATOM 946 N N . LEU A 1 117 ? -0.727 4.481 -11.354 1.00 94.38 117 LEU A N 1
ATOM 947 C CA . LEU A 1 117 ? 0.647 4.044 -11.634 1.00 94.38 117 LEU A CA 1
ATOM 948 C C . LEU A 1 117 ? 0.687 2.651 -12.275 1.00 94.38 117 LEU A C 1
ATOM 950 O O . LEU A 1 117 ? 1.413 2.441 -13.244 1.00 94.38 117 LEU A O 1
ATOM 954 N N . ILE A 1 118 ? -0.117 1.711 -11.773 1.00 94.94 118 ILE A N 1
ATOM 955 C CA . ILE A 1 118 ? -0.221 0.355 -12.328 1.00 94.94 118 ILE A CA 1
ATOM 956 C C . ILE A 1 118 ? -0.811 0.391 -13.743 1.00 94.94 118 ILE A C 1
ATOM 958 O O . ILE A 1 118 ? -0.338 -0.323 -14.625 1.00 94.94 118 ILE A O 1
ATOM 962 N N . HIS A 1 119 ? -1.808 1.242 -13.986 1.00 95.62 119 HIS A N 1
ATOM 963 C CA . HIS A 1 119 ? -2.384 1.424 -15.314 1.00 95.62 119 HIS A CA 1
ATOM 964 C C . HIS A 1 119 ? -1.361 2.006 -16.301 1.00 95.62 119 HIS A C 1
ATOM 966 O O . HIS A 1 119 ? -1.219 1.497 -17.412 1.00 95.62 119 HIS A O 1
ATOM 972 N N . LYS A 1 120 ? -0.594 3.023 -15.886 1.00 95.25 120 LYS A N 1
ATOM 973 C CA . LYS A 1 120 ? 0.511 3.574 -16.687 1.00 95.25 120 LYS A CA 1
ATOM 974 C C . LYS A 1 120 ? 1.576 2.520 -16.985 1.00 95.25 120 LYS A C 1
ATOM 976 O O . LYS A 1 120 ? 2.021 2.435 -18.121 1.00 95.25 120 LYS A O 1
ATOM 981 N N . LEU A 1 121 ? 1.946 1.697 -15.999 1.00 95.44 121 LEU A N 1
ATOM 982 C CA . LEU A 1 121 ? 2.892 0.593 -16.182 1.00 95.44 121 LEU A CA 1
ATOM 983 C C . LEU A 1 121 ? 2.394 -0.420 -17.220 1.00 95.44 121 LEU A C 1
ATOM 985 O O . LEU A 1 121 ? 3.168 -0.867 -18.060 1.00 95.44 121 LEU A O 1
ATOM 989 N N . HIS A 1 122 ? 1.105 -0.760 -17.183 1.00 94.81 122 HIS A N 1
ATOM 990 C CA . HIS A 1 122 ? 0.514 -1.705 -18.129 1.00 94.81 122 HIS A CA 1
ATOM 991 C C . HIS A 1 122 ? 0.578 -1.227 -19.580 1.00 94.81 122 HIS A C 1
ATOM 993 O O . HIS A 1 122 ? 0.851 -2.017 -20.479 1.00 94.81 122 HIS A O 1
ATOM 999 N N . ASN A 1 123 ? 0.389 0.074 -19.793 1.00 94.69 123 ASN A N 1
ATOM 1000 C CA . ASN A 1 123 ? 0.410 0.686 -21.120 1.00 94.69 123 ASN A CA 1
ATOM 1001 C C . ASN A 1 123 ? 1.794 1.220 -21.528 1.00 94.69 123 ASN A C 1
ATOM 1003 O O . ASN A 1 123 ? 1.918 1.849 -22.575 1.00 94.69 123 ASN A O 1
ATOM 1007 N N . LEU A 1 124 ? 2.826 1.014 -20.704 1.00 94.44 124 LEU A N 1
ATOM 1008 C CA . LEU A 1 124 ? 4.170 1.528 -20.954 1.00 94.44 124 LEU A CA 1
ATOM 1009 C C . LEU A 1 124 ? 4.835 0.752 -22.089 1.00 94.44 124 LEU A C 1
ATOM 1011 O O . LEU A 1 124 ? 4.933 -0.469 -21.994 1.00 94.44 124 LEU A O 1
ATOM 1015 N N . ASP A 1 125 ? 5.355 1.429 -23.109 1.00 93.25 125 ASP A N 1
ATOM 1016 C CA . ASP A 1 125 ? 6.281 0.817 -24.066 1.00 93.25 125 ASP A CA 1
ATOM 1017 C C . ASP A 1 125 ? 7.668 0.657 -23.402 1.00 93.25 125 ASP A C 1
ATOM 1019 O O . ASP A 1 125 ? 8.252 1.663 -22.995 1.00 93.25 125 ASP A O 1
ATOM 1023 N N . PRO A 1 126 ? 8.223 -0.566 -23.272 1.00 90.75 126 PRO A N 1
ATOM 1024 C CA . PRO A 1 126 ? 9.540 -0.783 -22.671 1.00 90.75 126 PRO A CA 1
ATOM 1025 C C . PRO A 1 126 ? 10.691 -0.073 -23.394 1.00 90.75 126 PRO A C 1
ATOM 1027 O O . PRO A 1 126 ? 11.750 0.111 -22.794 1.00 90.75 126 PRO A O 1
ATOM 1030 N N . GLN A 1 127 ? 10.511 0.297 -24.666 1.00 93.19 127 GLN A N 1
ATOM 1031 C CA . GLN A 1 127 ? 11.510 1.022 -25.456 1.00 93.19 127 GLN A CA 1
ATOM 1032 C C . GLN A 1 127 ? 11.378 2.548 -25.313 1.00 93.19 127 GLN A C 1
ATOM 1034 O O . GLN A 1 127 ? 12.321 3.284 -25.616 1.00 93.19 127 GLN A O 1
ATOM 1039 N N . ASP A 1 128 ? 10.248 3.046 -24.794 1.00 93.88 128 ASP A N 1
ATOM 1040 C CA . ASP A 1 128 ? 10.051 4.467 -24.507 1.00 93.88 128 ASP A CA 1
ATOM 1041 C C . ASP A 1 128 ? 10.774 4.868 -23.216 1.00 93.88 128 ASP A C 1
ATOM 1043 O O . ASP A 1 128 ? 10.215 4.938 -22.117 1.00 93.88 128 ASP A O 1
ATOM 1047 N N . THR A 1 129 ? 12.056 5.186 -23.368 1.00 91.81 129 THR A N 1
ATOM 1048 C CA . THR A 1 129 ? 12.918 5.621 -22.263 1.00 91.81 129 THR A CA 1
ATOM 1049 C C . THR A 1 129 ? 12.356 6.858 -21.546 1.00 91.81 129 THR A C 1
ATOM 1051 O O . THR A 1 129 ? 12.488 6.978 -20.327 1.00 91.81 129 THR A O 1
ATOM 1054 N N . SER A 1 130 ? 11.700 7.774 -22.269 1.00 94.06 130 SER A N 1
ATOM 1055 C CA . SER A 1 130 ? 11.108 8.979 -21.674 1.00 94.06 130 SER A CA 1
ATOM 1056 C C . SER A 1 130 ? 9.912 8.626 -20.790 1.00 94.06 130 SER A C 1
ATOM 1058 O O . SER A 1 130 ? 9.846 9.068 -19.638 1.00 94.06 130 SER A O 1
ATOM 1060 N N . GLY A 1 131 ? 9.009 7.782 -21.293 1.00 93.12 131 GLY A N 1
ATOM 1061 C CA . GLY A 1 131 ? 7.863 7.270 -20.548 1.00 93.12 131 GLY A CA 1
ATOM 1062 C C . GLY A 1 131 ? 8.273 6.502 -19.292 1.00 93.12 131 GLY A C 1
ATOM 1063 O O . GLY A 1 131 ? 7.708 6.730 -18.219 1.00 93.12 131 GLY A O 1
ATOM 1064 N N . VAL A 1 132 ? 9.310 5.663 -19.391 1.00 93.81 132 VAL A N 1
ATOM 1065 C CA . VAL A 1 132 ? 9.873 4.912 -18.256 1.00 93.81 132 VAL A CA 1
ATOM 1066 C C . VAL A 1 132 ? 10.374 5.867 -17.172 1.00 93.81 132 VAL A C 1
ATOM 1068 O O . VAL A 1 132 ? 9.982 5.750 -16.008 1.00 93.81 132 VAL A O 1
ATOM 1071 N N . LEU A 1 133 ? 11.210 6.844 -17.542 1.00 93.44 133 LEU A N 1
ATOM 1072 C CA . LEU A 1 133 ? 11.763 7.817 -16.596 1.00 93.44 133 LEU A CA 1
ATOM 1073 C C . LEU A 1 133 ? 10.671 8.666 -15.944 1.00 93.44 133 LEU A C 1
ATOM 1075 O O . LEU A 1 133 ? 10.726 8.912 -14.737 1.00 93.44 133 LEU A O 1
ATOM 1079 N N . LYS A 1 134 ? 9.660 9.071 -16.718 1.00 94.69 134 LYS A N 1
ATOM 1080 C CA . LYS A 1 134 ? 8.512 9.816 -16.201 1.00 94.69 134 LYS A CA 1
ATOM 1081 C C . LYS A 1 134 ? 7.727 8.994 -15.183 1.00 94.69 134 LYS A C 1
ATOM 1083 O O . LYS A 1 134 ? 7.432 9.497 -14.107 1.00 94.69 134 LYS A O 1
ATOM 1088 N N . LEU A 1 135 ? 7.435 7.728 -15.473 1.00 94.62 135 LEU A N 1
ATOM 1089 C CA . LEU A 1 135 ? 6.686 6.874 -14.550 1.00 94.62 135 LEU A CA 1
ATOM 1090 C C . LEU A 1 135 ? 7.461 6.599 -13.249 1.00 94.62 135 LEU A C 1
ATOM 1092 O O . LEU A 1 135 ? 6.876 6.594 -12.166 1.00 94.62 135 LEU A O 1
ATOM 1096 N N . LEU A 1 136 ? 8.784 6.432 -13.333 1.00 93.69 136 LEU A N 1
ATOM 1097 C CA . LEU A 1 136 ? 9.645 6.335 -12.150 1.00 93.69 136 LEU A CA 1
ATOM 1098 C C . LEU A 1 136 ? 9.628 7.625 -11.320 1.00 93.69 136 LEU A C 1
ATOM 1100 O O . LEU A 1 136 ? 9.594 7.562 -10.089 1.00 93.69 136 LEU A O 1
ATOM 1104 N N . ALA A 1 137 ? 9.658 8.788 -11.976 1.00 93.31 137 ALA A N 1
ATOM 1105 C CA . ALA A 1 137 ? 9.567 10.081 -11.309 1.00 93.31 137 ALA A CA 1
ATOM 1106 C C . ALA A 1 137 ? 8.205 10.262 -10.623 1.00 93.31 137 ALA A C 1
ATOM 1108 O O . ALA A 1 137 ? 8.181 10.565 -9.431 1.00 93.31 137 ALA A O 1
ATOM 1109 N N . ASP A 1 138 ? 7.104 9.967 -11.323 1.00 92.75 138 ASP A N 1
ATOM 1110 C CA . ASP A 1 138 ? 5.740 10.013 -10.786 1.00 92.75 138 ASP A CA 1
ATOM 1111 C C . ASP A 1 138 ? 5.616 9.142 -9.520 1.00 92.75 138 ASP A C 1
ATOM 1113 O O . ASP A 1 138 ? 5.073 9.582 -8.506 1.00 92.75 138 ASP A O 1
ATOM 1117 N N . ALA A 1 139 ? 6.160 7.917 -9.538 1.00 92.50 139 ALA A N 1
ATOM 1118 C CA . ALA A 1 139 ? 6.124 7.012 -8.386 1.00 92.50 139 ALA A CA 1
ATOM 1119 C C . ALA A 1 139 ? 6.895 7.565 -7.171 1.00 92.50 139 ALA A C 1
ATOM 1121 O O . ALA A 1 139 ? 6.425 7.463 -6.034 1.00 92.50 139 ALA A O 1
ATOM 1122 N N . ARG A 1 140 ? 8.063 8.182 -7.399 1.00 92.00 140 ARG A N 1
ATOM 1123 C CA . ARG A 1 140 ? 8.888 8.795 -6.340 1.00 92.00 140 ARG A CA 1
ATOM 1124 C C . ARG A 1 140 ? 8.271 10.075 -5.789 1.00 92.00 140 ARG A C 1
ATOM 1126 O O . ARG A 1 140 ? 8.310 10.302 -4.581 1.00 92.00 140 ARG A O 1
ATOM 1133 N N . GLU A 1 141 ? 7.719 10.917 -6.656 1.00 91.19 141 GLU A N 1
ATOM 1134 C CA . GLU A 1 141 ? 7.026 12.136 -6.246 1.00 91.19 141 GLU A CA 1
ATOM 1135 C C . GLU A 1 141 ? 5.805 11.792 -5.396 1.00 91.19 141 GLU A C 1
ATOM 1137 O O . GLU A 1 141 ? 5.607 12.374 -4.330 1.00 91.19 141 GLU A O 1
ATOM 1142 N N . TYR A 1 142 ? 5.048 10.780 -5.815 1.00 86.75 142 TYR A N 1
ATOM 1143 C CA . TYR A 1 142 ? 3.926 10.259 -5.056 1.00 86.75 142 TYR A CA 1
ATOM 1144 C C . TYR A 1 142 ? 4.346 9.744 -3.667 1.00 86.75 142 TYR A C 1
ATOM 1146 O O . TYR A 1 142 ? 3.752 10.141 -2.659 1.00 86.75 142 TYR A O 1
ATOM 1154 N N . GLU A 1 143 ? 5.396 8.914 -3.590 1.00 88.62 143 GLU A N 1
ATOM 1155 C CA . GLU A 1 143 ? 5.969 8.459 -2.314 1.00 88.62 143 GLU A CA 1
ATOM 1156 C C . GLU A 1 143 ? 6.271 9.654 -1.398 1.00 88.62 143 GLU A C 1
ATOM 1158 O O . GLU A 1 143 ? 5.799 9.714 -0.258 1.00 88.62 143 GLU A O 1
ATOM 1163 N N . LYS A 1 144 ? 7.014 10.636 -1.920 1.00 89.19 144 LYS A N 1
ATOM 1164 C CA . LYS A 1 144 ? 7.420 11.835 -1.187 1.00 89.19 144 LYS A CA 1
ATOM 11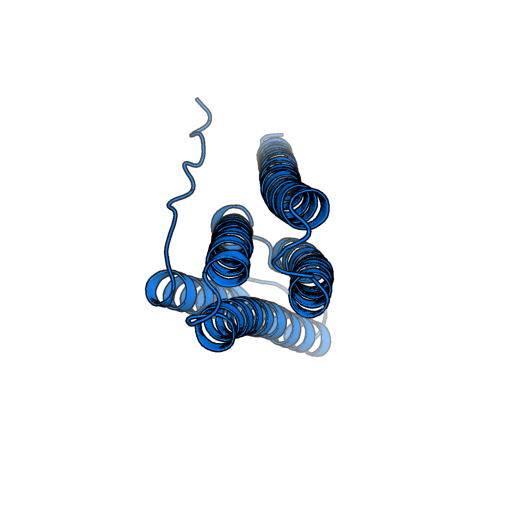65 C C . LYS A 1 144 ? 6.214 12.640 -0.702 1.00 89.19 144 LYS A C 1
ATOM 1167 O O . LYS A 1 144 ? 6.138 12.960 0.484 1.00 89.19 144 LYS A O 1
ATOM 1172 N N . ALA A 1 145 ? 5.260 12.934 -1.582 1.00 86.19 145 ALA A N 1
ATOM 1173 C CA . ALA A 1 145 ? 4.079 13.730 -1.261 1.00 86.19 145 ALA A CA 1
ATOM 1174 C C . ALA A 1 145 ? 3.253 13.094 -0.135 1.00 86.19 145 ALA A C 1
ATOM 1176 O O . ALA A 1 145 ? 2.783 13.784 0.773 1.00 86.19 145 ALA A O 1
ATOM 1177 N N . MET A 1 146 ? 3.117 11.769 -0.150 1.00 82.25 146 MET A N 1
ATOM 1178 C CA . MET A 1 146 ? 2.370 11.041 0.871 1.00 82.25 146 MET A CA 1
ATOM 1179 C C . MET A 1 146 ? 3.096 10.989 2.211 1.00 82.25 146 MET A C 1
ATOM 1181 O O . MET A 1 146 ? 2.458 11.178 3.248 1.00 82.25 146 MET A O 1
ATOM 1185 N N . VAL A 1 147 ? 4.417 10.789 2.210 1.00 82.69 147 VAL A N 1
ATOM 1186 C CA . VAL A 1 147 ? 5.231 10.840 3.434 1.00 82.69 147 VAL A CA 1
ATOM 1187 C C . VAL A 1 147 ? 5.207 12.243 4.046 1.00 82.69 147 VAL A C 1
ATOM 1189 O O . VAL A 1 147 ? 5.019 12.391 5.256 1.00 82.69 147 VAL A O 1
ATOM 1192 N N . GLU A 1 148 ? 5.329 13.289 3.229 1.00 84.50 148 GLU A N 1
ATOM 1193 C CA . GLU A 1 148 ? 5.256 14.678 3.687 1.00 84.50 148 GLU A CA 1
ATOM 1194 C C . GLU A 1 148 ? 3.876 15.031 4.240 1.00 84.50 148 GLU A C 1
ATOM 1196 O O . GLU A 1 148 ? 3.774 15.612 5.325 1.00 84.50 148 GLU A O 1
ATOM 1201 N N . TYR A 1 149 ? 2.810 14.662 3.524 1.00 80.56 149 TYR A N 1
ATOM 1202 C CA . TYR A 1 149 ? 1.444 14.849 3.998 1.00 80.56 149 TYR A CA 1
ATOM 1203 C C . TYR A 1 149 ? 1.246 14.142 5.338 1.00 80.56 149 TYR A C 1
ATOM 1205 O O . TYR A 1 149 ? 0.731 14.736 6.288 1.00 80.56 149 TYR A O 1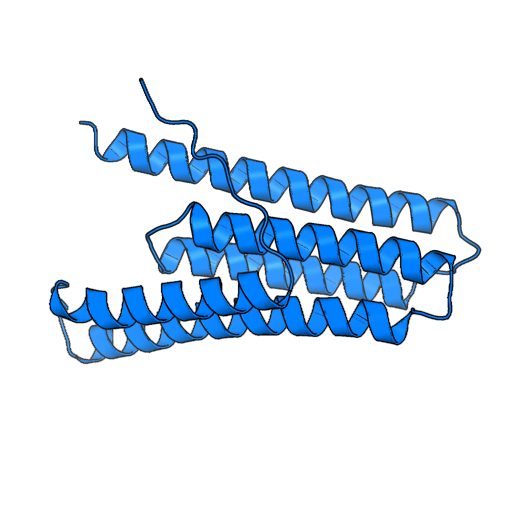
ATOM 1213 N N . ALA A 1 150 ? 1.698 12.891 5.436 1.00 76.62 150 ALA A N 1
ATOM 1214 C CA . ALA A 1 150 ? 1.546 12.104 6.642 1.00 76.62 150 ALA A CA 1
ATOM 1215 C C . ALA A 1 150 ? 2.276 12.722 7.840 1.00 76.62 150 ALA A C 1
ATOM 1217 O O . ALA A 1 150 ? 1.709 12.855 8.925 1.00 76.62 150 ALA A O 1
ATOM 1218 N N . THR A 1 151 ? 3.511 13.168 7.615 1.00 75.44 151 THR A N 1
ATOM 1219 C CA . THR A 1 151 ? 4.347 13.816 8.628 1.00 75.44 151 THR A CA 1
ATOM 1220 C C . THR A 1 151 ? 3.723 15.127 9.112 1.00 75.44 151 THR A C 1
ATOM 1222 O O . THR A 1 151 ? 3.632 15.357 10.318 1.00 75.44 151 THR A O 1
ATOM 1225 N N . LYS A 1 152 ? 3.231 15.976 8.196 1.00 77.31 152 LYS A N 1
ATOM 1226 C CA . LYS A 1 152 ? 2.558 17.242 8.544 1.00 77.31 152 LYS A CA 1
ATOM 1227 C C . LYS A 1 152 ? 1.317 17.003 9.401 1.00 77.31 152 LYS A C 1
ATOM 1229 O O . LYS A 1 152 ? 1.148 17.650 10.431 1.00 77.31 152 LYS A O 1
ATOM 1234 N N . GLN A 1 153 ? 0.480 16.050 9.003 1.00 71.25 153 GLN A N 1
ATOM 1235 C CA . GLN A 1 153 ? -0.755 15.729 9.716 1.00 71.25 153 GLN A CA 1
ATOM 1236 C C . GLN A 1 153 ? -0.488 15.085 11.083 1.00 71.25 153 GLN A C 1
ATOM 1238 O O . GLN A 1 153 ? -1.125 15.454 12.065 1.00 71.25 153 GLN A O 1
ATOM 1243 N N . SER A 1 154 ? 0.493 14.184 11.184 1.00 65.88 154 SER A N 1
ATOM 1244 C CA . SER A 1 154 ? 0.918 13.608 12.467 1.00 65.88 154 SER A CA 1
ATOM 1245 C C . SER A 1 154 ? 1.407 14.687 13.441 1.00 65.88 154 SER A C 1
ATOM 1247 O O . SER A 1 154 ? 1.032 14.683 14.613 1.00 65.88 154 SER A O 1
ATOM 1249 N N . ASN A 1 155 ? 2.210 15.643 12.963 1.00 62.22 155 ASN A N 1
ATOM 1250 C CA . ASN A 1 155 ? 2.716 16.743 13.789 1.00 62.22 155 ASN A CA 1
ATOM 1251 C C . ASN A 1 155 ? 1.604 17.702 14.232 1.00 62.22 155 ASN A C 1
ATOM 1253 O O . ASN A 1 155 ? 1.594 18.118 15.389 1.00 62.22 155 ASN A O 1
ATOM 1257 N N . PHE A 1 156 ? 0.654 18.018 13.346 1.00 57.00 156 PHE A N 1
ATOM 1258 C CA . PHE A 1 156 ? -0.508 18.838 13.690 1.00 57.00 156 PHE A CA 1
ATOM 1259 C C . PHE A 1 156 ? -1.319 18.200 14.825 1.00 57.00 156 PHE A C 1
ATOM 1261 O O . PHE A 1 156 ? -1.580 18.846 15.840 1.00 57.00 156 PHE A O 1
ATOM 1268 N N . VAL A 1 157 ? -1.621 16.904 14.706 1.00 54.03 157 VAL A N 1
ATOM 1269 C CA . VAL A 1 157 ? -2.352 16.154 15.734 1.00 54.03 157 VAL A CA 1
ATOM 1270 C C . VAL A 1 157 ? -1.607 16.185 17.074 1.00 54.03 157 VAL A C 1
ATOM 1272 O O . VAL A 1 157 ? -2.211 16.507 18.093 1.00 54.03 157 VAL A O 1
ATOM 1275 N N . LEU A 1 158 ? -0.290 15.951 17.095 1.00 53.28 158 LEU A N 1
ATOM 1276 C CA . LEU A 1 158 ? 0.503 16.027 18.332 1.00 53.28 158 LEU A CA 1
ATOM 1277 C C . LEU A 1 158 ? 0.500 17.430 18.963 1.00 53.28 158 LEU A C 1
ATOM 1279 O O . LEU A 1 158 ? 0.408 17.547 20.186 1.00 53.28 158 LEU A O 1
ATOM 1283 N N . SER A 1 159 ? 0.561 18.486 18.147 1.00 47.50 159 SER A N 1
ATOM 1284 C CA . SER A 1 159 ? 0.510 19.866 18.643 1.00 47.50 159 SER A CA 1
ATOM 1285 C C . SER A 1 159 ? -0.854 20.229 19.241 1.00 47.50 159 SER A C 1
ATOM 1287 O O . SER A 1 159 ? -0.906 20.927 20.245 1.00 47.50 159 SER A O 1
ATOM 1289 N N . SER A 1 160 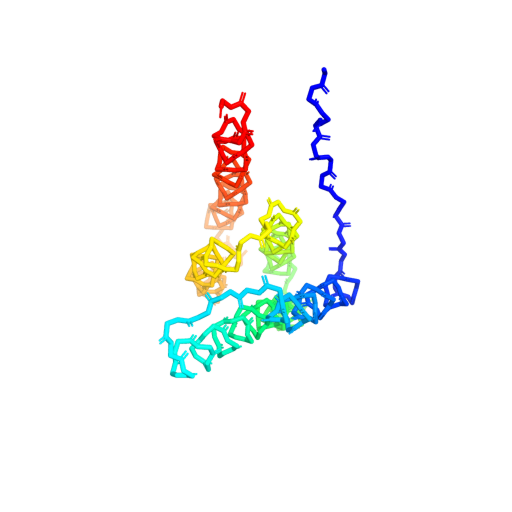? -1.948 19.679 18.700 1.00 43.31 160 SER A N 1
ATOM 1290 C CA . SER A 1 160 ? -3.310 19.928 19.197 1.00 43.31 160 SER A CA 1
ATOM 1291 C C . SER A 1 160 ? -3.633 19.262 20.541 1.00 43.31 160 SER A C 1
ATOM 1293 O O . SER A 1 160 ? -4.591 19.660 21.190 1.00 43.31 160 SER A O 1
ATOM 1295 N N . PHE A 1 161 ? -2.830 18.282 20.973 1.00 44.09 161 PHE A N 1
ATOM 1296 C CA . PHE A 1 161 ? -2.945 17.633 22.288 1.00 44.09 161 PHE A CA 1
ATOM 1297 C C . PHE A 1 161 ? -1.980 18.204 23.339 1.00 44.09 161 PHE A C 1
ATOM 1299 O O . PHE A 1 161 ? -1.928 17.695 24.456 1.00 44.09 161 PHE A O 1
ATOM 1306 N N . SER A 1 162 ? -1.177 19.209 22.975 1.00 41.91 162 SER A N 1
ATOM 1307 C CA . SER A 1 162 ? -0.196 19.846 23.867 1.00 41.91 162 SER A CA 1
ATOM 1308 C C . SER A 1 162 ? -0.657 21.210 24.406 1.00 41.91 162 SER A C 1
ATOM 1310 O O . SER A 1 162 ? 0.156 21.903 25.013 1.00 41.91 162 SER A O 1
ATOM 1312 N N . ASN A 1 163 ? -1.926 21.579 24.189 1.00 34.31 163 ASN A N 1
ATOM 1313 C CA . ASN A 1 163 ? -2.553 22.812 24.676 1.00 34.31 163 ASN A CA 1
ATOM 1314 C C . ASN A 1 163 ? -3.689 22.501 25.649 1.00 34.31 163 ASN A C 1
ATOM 1316 O O . ASN A 1 163 ? -4.499 21.607 25.314 1.00 34.31 163 ASN A O 1
#

pLDDT: mean 86.72, std 14.22, range [31.3, 96.31]

Sequence (163 aa):
MSKKSTITLLDGQELRRLAKLVHYQEVENIKNLQFKSEEDRCKYLKESKAGYKSSLALLDNGEKIKIDYKNDETRSSVAHTIFSAMEKTVNTCLQCFRNYTMRNSLLKKVTEYSKDLIHKLHNLDPQDTSGVLKLLADAREYEKAMVEYATKQSNFVLSSFSN

Foldseek 3Di:
DDPPQDQDQDDQPRLLVLLVVLLVVQVVCLVVDDDPDVVRSVVSNVLSVVLSVLLVVLSVVLVVQCVVCVPPVLLNVLSPLLSSLSSLLSSLLSRLDSDSVSSSVSSVVSSVLSVVLSVLSVPDDSPPPVSSVVSSVSSVVSSVVSNVVSSVVSVVVVVVVVD

Radius of gyration: 17.64 Å; chains: 1; bounding box: 39×34×51 Å

Secondary structure (DSSP, 8-state):
-----------HHHHHHHHHHHHHHHHHHGGG---SSHHHHHHHHHHHHHHHHHHHHHHHHHHHHHHHTTT-HHHHHHHHHHHHHHHHHHHHHHHH--SHHHHHHHHHHHHHHHHHHHHHHHT--TT-HHHHHHHHHHHHHHHHHHHHHHHHHHHHHHHHT--